Protein AF-A0A6B3HWN2-F1 (afdb_monomer_lite)

Structure (mmCIF, N/CA/C/O backbone):
data_AF-A0A6B3HWN2-F1
#
_entry.id   AF-A0A6B3HWN2-F1
#
loop_
_atom_site.group_PDB
_atom_site.id
_atom_site.type_symbol
_atom_site.label_atom_id
_atom_site.label_alt_id
_atom_site.label_comp_id
_atom_site.label_asym_id
_atom_site.label_entity_id
_atom_site.label_seq_id
_atom_site.pdbx_PDB_ins_code
_atom_site.Cartn_x
_atom_site.Cartn_y
_atom_site.Cartn_z
_atom_site.occupancy
_atom_site.B_iso_or_equiv
_atom_site.auth_seq_id
_atom_site.auth_comp_id
_atom_site.auth_asym_id
_atom_site.auth_atom_id
_atom_site.pdbx_PDB_model_num
ATOM 1 N N . GLY A 1 1 ? -20.173 4.966 -22.743 1.00 88.62 1 GLY A N 1
ATOM 2 C CA . GLY A 1 1 ? -19.925 5.858 -21.591 1.00 88.62 1 GLY A CA 1
ATOM 3 C C . GLY A 1 1 ? -19.234 5.084 -20.485 1.00 88.62 1 GLY A C 1
ATOM 4 O O . GLY A 1 1 ? -19.294 3.861 -20.506 1.00 88.62 1 GLY A O 1
ATOM 5 N N . PHE A 1 2 ? -18.563 5.760 -19.552 1.00 90.25 2 PHE A N 1
ATOM 6 C CA . PHE A 1 2 ? -17.956 5.111 -18.383 1.00 90.25 2 PHE A CA 1
ATOM 7 C C . PHE A 1 2 ? -19.047 4.612 -17.416 1.00 90.25 2 PHE A C 1
ATOM 9 O O . PHE A 1 2 ? -19.960 5.370 -17.099 1.00 90.25 2 PHE A O 1
ATOM 16 N N . VAL A 1 3 ? -18.951 3.361 -16.948 1.00 93.06 3 VAL A N 1
ATOM 17 C CA . VAL A 1 3 ? -19.887 2.771 -15.972 1.00 93.06 3 VAL A CA 1
ATOM 18 C C . VAL A 1 3 ? -19.141 2.527 -14.655 1.00 93.06 3 VAL A C 1
ATOM 20 O O . VAL A 1 3 ? -18.266 1.656 -14.608 1.00 93.06 3 VAL A O 1
ATOM 23 N N . PRO A 1 4 ? -19.441 3.284 -13.584 1.00 87.69 4 PRO A N 1
ATOM 24 C CA . PRO A 1 4 ? -18.823 3.075 -12.281 1.00 87.69 4 PRO A CA 1
ATOM 25 C C . PRO A 1 4 ? -19.167 1.692 -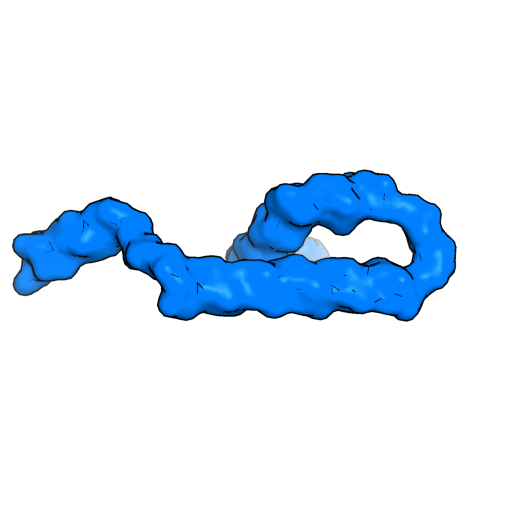11.720 1.00 87.69 4 PRO A C 1
ATOM 27 O O . PRO A 1 4 ? -20.330 1.301 -11.674 1.00 87.69 4 PRO A O 1
ATOM 30 N N . GLN A 1 5 ? -18.152 0.963 -11.253 1.00 93.31 5 GLN A N 1
ATOM 31 C CA . GLN A 1 5 ? -18.354 -0.306 -10.555 1.00 93.31 5 GLN A CA 1
ATOM 32 C C . GLN A 1 5 ? -18.634 -0.037 -9.066 1.00 93.31 5 GLN A C 1
ATOM 34 O O . GLN A 1 5 ? -17.822 0.644 -8.434 1.00 93.31 5 GLN A O 1
ATOM 39 N N . PRO A 1 6 ? -19.702 -0.596 -8.459 1.00 93.56 6 PRO A N 1
ATOM 40 C CA . PRO A 1 6 ? -20.062 -0.326 -7.059 1.00 93.56 6 PRO A CA 1
ATOM 41 C C . PRO A 1 6 ? -18.942 -0.597 -6.040 1.00 93.56 6 PRO A C 1
ATOM 43 O O . PRO A 1 6 ? -18.850 0.064 -5.012 1.00 93.56 6 PRO A O 1
ATOM 46 N N . LYS A 1 7 ? -18.0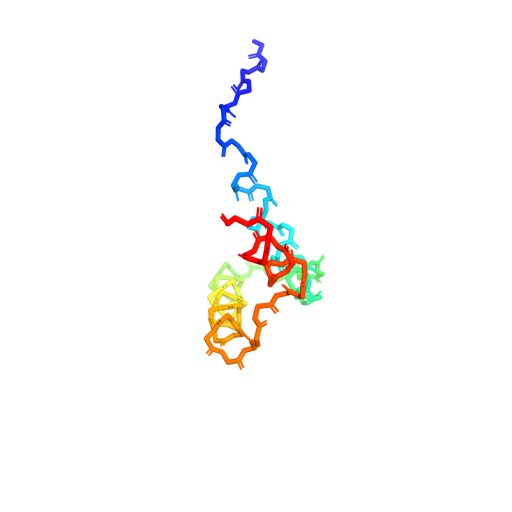60 -1.562 -6.327 1.00 95.00 7 LYS A N 1
ATOM 47 C CA . LYS A 1 7 ? -16.942 -1.966 -5.452 1.00 95.00 7 LYS A CA 1
ATOM 48 C C . LYS A 1 7 ? -15.574 -1.460 -5.923 1.00 95.00 7 LYS A C 1
ATOM 50 O O . LYS A 1 7 ? -14.547 -1.933 -5.441 1.00 95.00 7 LYS A O 1
ATOM 55 N N . ARG A 1 8 ? -15.539 -0.497 -6.852 1.00 95.12 8 ARG A N 1
ATOM 56 C CA . ARG A 1 8 ? -14.289 0.076 -7.388 1.00 95.12 8 ARG A CA 1
ATOM 57 C C . ARG A 1 8 ? -13.377 0.633 -6.289 1.00 95.12 8 ARG A C 1
ATOM 59 O O . ARG A 1 8 ? -12.160 0.518 -6.405 1.00 95.12 8 ARG A O 1
ATOM 66 N N . TRP A 1 9 ? -13.962 1.145 -5.206 1.00 95.81 9 TRP A N 1
ATOM 67 C CA . TRP A 1 9 ? -13.232 1.695 -4.061 1.00 95.81 9 TRP A CA 1
ATOM 68 C C . TRP A 1 9 ? -12.224 0.706 -3.451 1.00 95.81 9 TRP A C 1
ATOM 70 O O . TRP A 1 9 ? -11.187 1.130 -2.951 1.00 95.81 9 TRP A O 1
ATOM 80 N N . ILE A 1 10 ? -12.472 -0.610 -3.533 1.00 95.12 10 ILE A N 1
ATOM 81 C CA . ILE A 1 10 ? -11.548 -1.630 -3.009 1.00 95.12 10 ILE A CA 1
ATOM 82 C C . ILE A 1 10 ? -10.234 -1.606 -3.797 1.00 95.12 10 ILE A C 1
ATOM 84 O O . ILE A 1 10 ? -9.155 -1.622 -3.208 1.00 95.12 10 ILE A O 1
ATOM 88 N N . VAL A 1 11 ? -10.321 -1.523 -5.128 1.00 94.00 11 VAL A N 1
ATOM 89 C CA . VAL A 1 11 ? -9.150 -1.452 -6.017 1.00 94.00 11 VAL A CA 1
ATOM 90 C C . VAL A 1 11 ? -8.365 -0.171 -5.752 1.00 94.00 11 VAL A C 1
ATOM 92 O O . VAL A 1 11 ? -7.140 -0.197 -5.646 1.00 94.00 11 VAL A O 1
ATOM 95 N N . GLU A 1 12 ? -9.069 0.945 -5.583 1.00 95.38 12 GLU A N 1
ATOM 96 C CA . GLU A 1 12 ? -8.452 2.241 -5.301 1.00 95.38 12 GLU A CA 1
ATOM 97 C C . GLU A 1 12 ? -7.767 2.263 -3.931 1.00 95.38 12 GLU A C 1
ATOM 99 O O . GLU A 1 12 ? -6.650 2.765 -3.817 1.00 95.38 12 GLU A O 1
ATOM 104 N N . GLN A 1 13 ? -8.368 1.645 -2.910 1.00 94.44 13 GLN A N 1
ATOM 105 C CA . GLN A 1 13 ? -7.757 1.501 -1.589 1.00 94.44 13 GLN A CA 1
ATOM 106 C C . GLN A 1 13 ? -6.482 0.647 -1.637 1.00 94.44 13 GLN A C 1
ATOM 108 O O . GLN A 1 13 ? -5.483 0.981 -0.988 1.00 94.44 13 GLN A O 1
ATOM 113 N N . VAL A 1 14 ? -6.493 -0.452 -2.400 1.00 94.19 14 VAL A N 1
ATOM 114 C CA . VAL A 1 14 ? -5.297 -1.282 -2.606 1.00 94.19 14 VAL A CA 1
ATOM 115 C C . VAL A 1 14 ? -4.206 -0.463 -3.292 1.00 94.19 14 VAL A C 1
ATOM 117 O O . VAL A 1 14 ? -3.086 -0.413 -2.784 1.00 94.19 14 VAL A O 1
ATOM 120 N N . ASN A 1 15 ? -4.536 0.253 -4.370 1.00 93.19 15 ASN A N 1
ATOM 121 C CA . ASN A 1 15 ? -3.581 1.113 -5.069 1.00 93.19 15 ASN A CA 1
ATOM 122 C C . ASN A 1 15 ? -3.011 2.211 -4.152 1.00 93.19 15 ASN A C 1
ATOM 124 O O . ASN A 1 15 ? -1.798 2.410 -4.107 1.00 93.19 15 ASN A O 1
ATOM 128 N N . GLY A 1 16 ? -3.857 2.860 -3.348 1.00 94.44 16 GLY A N 1
ATOM 129 C CA . GLY A 1 16 ? -3.426 3.851 -2.359 1.00 94.44 16 GLY A CA 1
ATOM 130 C C . GLY A 1 16 ? -2.476 3.273 -1.306 1.00 94.44 16 GLY A C 1
ATOM 131 O O . GLY A 1 16 ? -1.499 3.916 -0.932 1.00 94.44 16 GLY A O 1
ATOM 132 N N . THR A 1 17 ? -2.694 2.026 -0.879 1.00 93.25 17 THR A N 1
ATOM 133 C CA . THR A 1 17 ? -1.794 1.350 0.072 1.00 93.25 17 THR A CA 1
ATOM 134 C C . THR A 1 17 ? -0.451 0.983 -0.568 1.00 93.25 17 THR A C 1
ATOM 136 O O . THR A 1 17 ? 0.600 1.132 0.060 1.00 93.25 17 THR A O 1
ATOM 139 N N . LEU A 1 18 ? -0.459 0.539 -1.829 1.00 93.50 18 LEU A N 1
ATOM 140 C CA . LEU A 1 18 ? 0.768 0.260 -2.580 1.00 93.50 18 LEU A CA 1
ATOM 141 C C . LEU A 1 18 ? 1.593 1.535 -2.807 1.00 93.50 18 LEU A C 1
ATOM 143 O O . LEU A 1 18 ? 2.813 1.494 -2.673 1.00 93.50 18 LEU A O 1
ATOM 147 N N . MET A 1 19 ? 0.950 2.682 -3.048 1.00 93.44 19 MET A N 1
ATOM 148 C CA . MET A 1 19 ? 1.629 3.973 -3.232 1.00 93.44 19 MET A CA 1
ATOM 149 C C . MET A 1 19 ? 2.438 4.441 -2.012 1.00 93.44 19 MET A C 1
ATOM 151 O O . MET A 1 19 ? 3.412 5.176 -2.181 1.00 93.44 19 MET A O 1
ATOM 155 N N . LEU A 1 20 ? 2.106 3.985 -0.797 1.00 91.81 20 LEU A N 1
ATOM 156 C CA . LEU A 1 20 ? 2.907 4.267 0.405 1.00 91.81 20 LEU A CA 1
ATOM 157 C C . LEU A 1 20 ? 4.322 3.672 0.313 1.00 91.81 20 LEU A C 1
ATOM 159 O O . LEU A 1 20 ? 5.267 4.175 0.923 1.00 91.81 20 LEU A O 1
ATOM 163 N N . HIS A 1 21 ? 4.498 2.630 -0.499 1.00 90.88 21 HIS A N 1
ATOM 164 C CA . HIS A 1 21 ? 5.796 2.039 -0.776 1.00 90.88 21 HIS A CA 1
ATOM 165 C C . HIS A 1 21 ? 6.479 2.859 -1.873 1.00 90.88 21 HIS A C 1
ATOM 167 O O . HIS A 1 21 ? 6.354 2.562 -3.058 1.00 90.88 21 HIS A O 1
ATOM 173 N N . ARG A 1 22 ? 7.235 3.895 -1.471 1.00 89.00 22 ARG A N 1
ATOM 174 C CA . ARG A 1 22 ? 7.870 4.898 -2.362 1.00 89.00 22 ARG A CA 1
ATOM 175 C C . ARG A 1 22 ? 8.562 4.328 -3.604 1.00 89.00 22 ARG A C 1
ATOM 177 O O . ARG A 1 22 ? 8.633 5.020 -4.616 1.00 89.00 22 ARG A O 1
ATOM 184 N N . ARG A 1 23 ? 9.098 3.105 -3.516 1.00 89.75 23 ARG A N 1
ATOM 185 C CA . ARG A 1 23 ? 9.717 2.409 -4.648 1.00 89.75 23 ARG A CA 1
ATOM 186 C C . ARG A 1 23 ? 8.705 2.123 -5.755 1.00 89.75 23 ARG A C 1
ATOM 188 O O . ARG A 1 23 ? 8.988 2.499 -6.878 1.00 89.75 23 ARG A O 1
ATOM 195 N N . LEU A 1 24 ? 7.538 1.559 -5.434 1.00 89.56 24 LEU A N 1
ATOM 196 C CA . LEU A 1 24 ? 6.476 1.255 -6.405 1.00 89.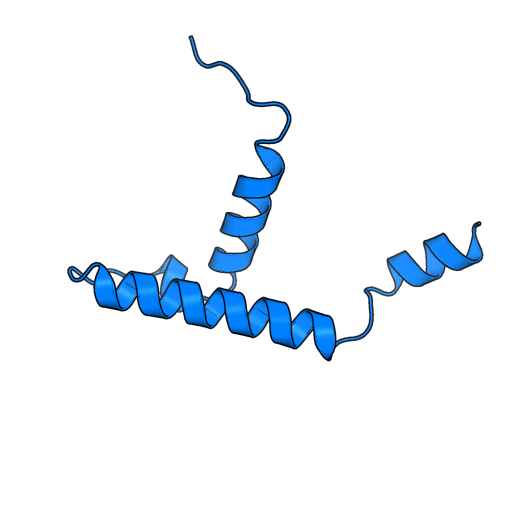56 24 LEU A CA 1
ATOM 197 C C . LEU A 1 24 ? 5.957 2.516 -7.107 1.00 89.56 24 LEU A C 1
ATOM 199 O O . LEU A 1 24 ? 5.689 2.494 -8.300 1.00 89.56 24 LEU A O 1
ATOM 203 N N . ALA A 1 25 ? 5.867 3.640 -6.391 1.00 90.19 25 ALA A N 1
ATOM 204 C CA . ALA A 1 25 ? 5.407 4.906 -6.964 1.00 90.19 25 ALA A CA 1
ATOM 205 C C . ALA A 1 25 ? 6.423 5.582 -7.908 1.00 90.19 25 ALA A C 1
ATOM 207 O O . ALA A 1 25 ? 6.070 6.526 -8.610 1.00 90.19 25 ALA A O 1
ATOM 208 N N . ARG A 1 26 ? 7.696 5.164 -7.887 1.00 88.50 26 ARG A N 1
ATOM 209 C CA . ARG A 1 26 ? 8.801 5.783 -8.649 1.00 88.50 26 ARG A CA 1
ATOM 210 C C . ARG A 1 26 ? 9.606 4.759 -9.445 1.00 88.50 26 ARG A C 1
ATOM 212 O O . ARG A 1 26 ? 10.761 5.001 -9.790 1.00 88.50 26 ARG A O 1
ATOM 219 N N . GLU A 1 27 ? 9.034 3.585 -9.649 1.00 86.25 27 GLU A N 1
ATOM 220 C CA . GLU A 1 27 ? 9.689 2.492 -10.337 1.00 86.25 27 GLU A CA 1
ATOM 221 C C . GLU A 1 27 ? 9.575 2.678 -11.849 1.00 86.25 27 GLU A C 1
ATOM 223 O O . GLU A 1 27 ? 8.481 2.833 -12.379 1.00 86.25 27 GLU A O 1
ATOM 228 N N . TYR A 1 28 ? 10.717 2.623 -12.530 1.00 85.81 28 TYR A N 1
ATOM 229 C CA . TYR A 1 28 ? 10.821 2.662 -13.992 1.00 85.81 28 TYR A CA 1
ATOM 230 C C . TYR A 1 28 ? 11.490 1.393 -14.530 1.00 85.81 28 TYR A C 1
ATOM 232 O O . TYR A 1 28 ? 12.219 1.432 -15.516 1.00 85.81 28 TYR A O 1
ATOM 240 N N . ASP A 1 29 ? 11.318 0.271 -13.829 1.00 84.25 29 ASP A N 1
ATOM 241 C CA . ASP A 1 29 ? 11.897 -0.994 -14.265 1.00 84.25 29 ASP A CA 1
ATOM 242 C C . ASP A 1 29 ? 11.207 -1.462 -15.552 1.00 84.25 29 ASP A C 1
ATOM 244 O O . ASP A 1 29 ? 9.982 -1.447 -15.657 1.00 84.25 29 ASP A O 1
ATOM 248 N N . HIS A 1 30 ? 11.994 -1.875 -16.541 1.00 87.75 30 HIS A N 1
ATOM 249 C CA . HIS A 1 30 ? 11.465 -2.392 -17.803 1.00 87.75 30 HIS A CA 1
ATOM 250 C C . HIS A 1 30 ? 11.080 -3.871 -17.704 1.00 87.75 30 HIS A C 1
ATOM 252 O O . HIS A 1 30 ? 10.435 -4.401 -18.610 1.00 87.75 30 HIS A O 1
ATOM 258 N N . ARG A 1 31 ? 11.479 -4.554 -16.620 1.00 92.25 31 ARG A N 1
ATOM 259 C CA . ARG A 1 31 ? 11.182 -5.970 -16.406 1.00 92.25 31 ARG A CA 1
ATOM 260 C C . ARG A 1 31 ? 9.959 -6.140 -15.500 1.00 92.25 31 ARG A C 1
ATOM 262 O O . ARG A 1 31 ? 10.049 -5.829 -14.310 1.00 92.25 31 ARG A O 1
ATOM 269 N N . PRO A 1 32 ? 8.852 -6.715 -16.007 1.00 90.06 32 PRO A N 1
ATOM 270 C CA . PRO A 1 32 ? 7.633 -6.881 -15.218 1.00 90.06 32 PRO A CA 1
ATOM 271 C C . PRO A 1 32 ? 7.827 -7.796 -13.999 1.00 90.06 32 PRO A C 1
ATOM 273 O O . PRO A 1 32 ? 7.171 -7.591 -12.980 1.00 90.06 32 PRO A O 1
ATOM 276 N N . ASP A 1 33 ? 8.763 -8.750 -14.051 1.00 93.75 33 ASP A N 1
ATOM 277 C CA . ASP A 1 33 ? 9.051 -9.668 -12.937 1.00 93.75 33 ASP A CA 1
ATOM 278 C C . ASP A 1 33 ? 9.549 -8.934 -11.682 1.00 93.75 33 ASP A C 1
ATOM 280 O O . ASP A 1 33 ? 9.185 -9.276 -10.549 1.00 93.75 33 ASP A O 1
ATOM 284 N N . THR A 1 34 ? 10.364 -7.889 -11.867 1.00 91.38 34 THR A N 1
ATOM 285 C CA . THR A 1 34 ? 10.878 -7.095 -10.747 1.00 91.38 34 THR A CA 1
ATOM 286 C C . THR A 1 34 ? 9.759 -6.278 -10.111 1.00 91.38 34 THR A C 1
ATOM 288 O O .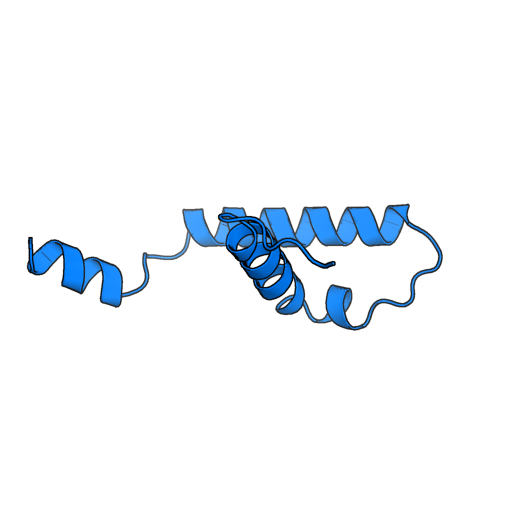 THR A 1 34 ? 9.655 -6.217 -8.881 1.00 91.38 34 THR A O 1
ATOM 291 N N . SER A 1 35 ? 8.893 -5.691 -10.939 1.00 89.62 35 SER A N 1
ATOM 292 C CA . SER A 1 35 ? 7.731 -4.933 -10.479 1.00 89.62 35 SER A CA 1
ATOM 293 C C . SER A 1 35 ? 6.739 -5.827 -9.741 1.00 89.62 35 SER A C 1
ATOM 295 O O . SER A 1 35 ? 6.309 -5.488 -8.638 1.00 89.62 35 SER A O 1
ATOM 297 N N . ALA A 1 36 ? 6.453 -7.021 -10.272 1.00 93.81 36 ALA A N 1
ATOM 298 C CA . ALA A 1 36 ? 5.613 -8.015 -9.605 1.00 93.81 36 ALA A CA 1
ATOM 299 C C . ALA A 1 36 ? 6.175 -8.392 -8.225 1.00 93.81 36 ALA A C 1
ATOM 301 O O . ALA A 1 36 ? 5.451 -8.375 -7.229 1.00 93.81 36 ALA A O 1
ATOM 302 N N . SER A 1 37 ? 7.485 -8.634 -8.136 1.00 94.19 37 SER A N 1
ATOM 303 C CA . SER A 1 37 ? 8.160 -8.940 -6.867 1.00 94.19 37 SER A CA 1
ATOM 304 C C . SER A 1 37 ? 7.985 -7.831 -5.822 1.00 94.19 37 SER A C 1
ATOM 306 O O . SER A 1 37 ? 7.767 -8.111 -4.641 1.00 94.19 37 SER A O 1
ATOM 308 N N . ARG A 1 38 ? 8.019 -6.558 -6.238 1.00 93.19 38 ARG A N 1
ATOM 309 C CA . ARG A 1 38 ? 7.802 -5.413 -5.336 1.00 93.19 38 ARG A CA 1
ATOM 310 C C . ARG A 1 38 ? 6.352 -5.297 -4.875 1.00 93.19 38 ARG A C 1
ATOM 312 O O . ARG A 1 38 ? 6.125 -4.966 -3.711 1.00 93.19 38 ARG A O 1
ATOM 319 N N . VAL A 1 39 ? 5.385 -5.610 -5.738 1.00 94.00 39 VAL A N 1
ATOM 320 C CA . VAL A 1 39 ? 3.962 -5.673 -5.362 1.00 94.00 39 VAL A CA 1
ATOM 321 C C . VAL A 1 39 ? 3.725 -6.768 -4.320 1.00 94.00 39 VAL A C 1
ATOM 323 O O . VAL A 1 39 ? 3.054 -6.517 -3.315 1.00 94.00 39 VAL A O 1
ATOM 326 N N . TYR A 1 40 ? 4.322 -7.952 -4.500 1.00 95.75 40 TYR A N 1
ATOM 327 C CA . TYR A 1 40 ? 4.248 -9.025 -3.504 1.00 95.75 40 TYR A CA 1
ATOM 328 C C . TYR A 1 40 ? 4.869 -8.606 -2.173 1.00 95.75 40 TYR A C 1
ATOM 330 O O . TYR A 1 40 ? 4.239 -8.775 -1.130 1.00 95.75 40 TYR A O 1
ATOM 338 N N . TRP A 1 41 ? 6.052 -7.988 -2.201 1.00 95.75 41 TRP A N 1
ATOM 339 C CA . TRP A 1 41 ? 6.708 -7.499 -0.989 1.00 95.75 41 TRP A CA 1
ATOM 340 C C . TRP A 1 41 ? 5.837 -6.488 -0.231 1.00 95.75 41 TRP A C 1
ATOM 342 O O . TRP A 1 41 ? 5.630 -6.632 0.972 1.00 95.75 41 TRP A O 1
ATOM 352 N N . ALA A 1 42 ? 5.266 -5.502 -0.931 1.00 95.44 42 ALA A N 1
ATOM 353 C CA . ALA A 1 42 ? 4.390 -4.497 -0.325 1.00 95.44 42 ALA A CA 1
ATOM 354 C C . ALA A 1 42 ? 3.106 -5.110 0.259 1.00 95.44 42 ALA A C 1
ATOM 356 O O . ALA A 1 42 ? 2.630 -4.703 1.323 1.00 95.44 42 ALA A O 1
ATOM 357 N N . SER A 1 43 ? 2.559 -6.122 -0.416 1.00 95.69 43 SER A N 1
ATOM 358 C CA . SER A 1 43 ? 1.391 -6.867 0.059 1.00 95.69 43 SER A CA 1
ATOM 359 C C . SER A 1 43 ? 1.706 -7.637 1.343 1.00 95.69 43 SER A C 1
ATOM 361 O O . SER A 1 43 ? 0.937 -7.555 2.301 1.00 95.69 43 SER A O 1
ATOM 363 N N . ILE A 1 44 ? 2.856 -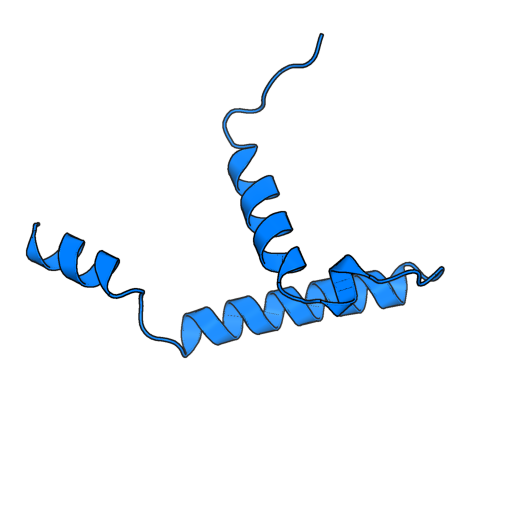8.320 1.393 1.00 96.56 44 ILE A N 1
ATOM 364 C CA . ILE A 1 44 ? 3.345 -9.018 2.591 1.00 96.56 44 ILE A CA 1
ATOM 365 C C . ILE A 1 44 ? 3.540 -8.026 3.735 1.00 96.56 44 ILE A C 1
ATOM 367 O O . ILE A 1 44 ? 2.993 -8.243 4.808 1.00 96.56 44 ILE A O 1
ATOM 371 N N . ALA A 1 45 ? 4.233 -6.909 3.503 1.00 94.38 45 ALA A N 1
ATOM 372 C CA . ALA A 1 45 ? 4.459 -5.894 4.528 1.00 94.38 45 ALA A CA 1
ATOM 373 C C . ALA A 1 45 ? 3.141 -5.362 5.117 1.00 94.38 45 ALA A C 1
ATOM 375 O O . ALA A 1 45 ? 3.008 -5.252 6.333 1.00 94.38 45 ALA A O 1
ATOM 376 N N . ASN A 1 46 ? 2.135 -5.095 4.277 1.00 92.94 46 ASN A N 1
ATOM 377 C CA . ASN A 1 46 ? 0.811 -4.669 4.734 1.00 92.94 46 ASN A CA 1
ATOM 378 C C . ASN A 1 46 ? 0.097 -5.752 5.563 1.00 92.94 46 ASN A C 1
ATOM 380 O O . ASN A 1 46 ? -0.495 -5.438 6.594 1.00 92.94 46 ASN A O 1
ATOM 384 N N . MET A 1 47 ? 0.155 -7.019 5.141 1.00 94.31 47 MET A N 1
ATOM 385 C CA . MET A 1 47 ? -0.430 -8.129 5.903 1.00 94.31 47 MET A CA 1
ATOM 386 C C . MET A 1 47 ? 0.273 -8.323 7.247 1.00 94.31 47 MET A C 1
ATOM 388 O O . MET A 1 47 ? -0.402 -8.374 8.270 1.00 94.31 47 MET A O 1
ATOM 392 N N . THR A 1 48 ? 1.608 -8.343 7.263 1.00 96.06 48 THR A N 1
ATOM 393 C CA . THR A 1 48 ? 2.408 -8.418 8.492 1.00 96.06 48 THR A CA 1
ATOM 394 C C . THR A 1 48 ? 2.040 -7.287 9.438 1.00 96.06 48 THR A C 1
ATOM 396 O O . THR A 1 48 ? 1.736 -7.535 10.598 1.00 96.06 48 THR A O 1
ATOM 399 N N . ARG A 1 49 ? 1.954 -6.056 8.924 1.00 91.94 49 ARG A N 1
ATOM 400 C CA . ARG A 1 49 ? 1.574 -4.882 9.708 1.00 91.94 49 ARG A CA 1
ATOM 401 C C . ARG A 1 49 ? 0.213 -5.038 10.379 1.00 91.94 49 ARG A C 1
ATOM 403 O O . ARG A 1 49 ? 0.074 -4.718 11.547 1.00 91.94 49 ARG A O 1
ATOM 410 N N . ARG A 1 50 ? -0.785 -5.564 9.667 1.00 90.81 50 ARG A N 1
ATOM 411 C CA . ARG A 1 50 ? -2.125 -5.814 10.228 1.00 90.81 50 ARG A CA 1
ATOM 412 C C . ARG A 1 50 ? -2.139 -6.891 11.311 1.00 90.81 50 ARG A C 1
ATOM 414 O O . ARG A 1 50 ? -3.046 -6.881 12.130 1.00 90.81 50 ARG A O 1
ATOM 421 N N . LEU A 1 51 ? -1.193 -7.828 11.270 1.00 94.69 51 LEU A N 1
ATOM 422 C CA . LEU A 1 51 ? -1.065 -8.883 12.273 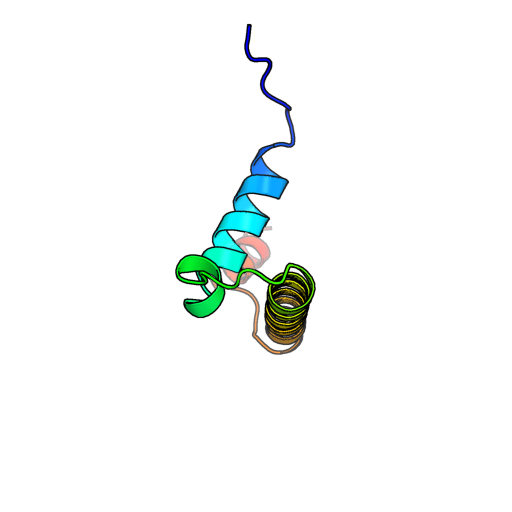1.00 94.69 51 LEU A CA 1
ATOM 423 C C . LEU A 1 51 ? -0.317 -8.408 13.523 1.00 94.69 51 LEU A C 1
ATOM 425 O O . LEU A 1 51 ? -0.557 -8.941 14.600 1.00 94.69 51 LEU A O 1
ATOM 429 N N . THR A 1 52 ? 0.597 -7.443 13.384 1.00 95.81 52 THR A N 1
ATOM 430 C CA . THR A 1 52 ? 1.481 -7.011 14.477 1.00 95.81 52 THR A CA 1
ATOM 431 C C . THR A 1 52 ? 1.117 -5.659 15.082 1.00 95.81 52 THR A C 1
ATOM 433 O O . THR A 1 52 ? 1.434 -5.420 16.243 1.00 95.81 52 THR A O 1
ATOM 436 N N . GLU A 1 53 ? 0.515 -4.748 14.313 1.00 92.31 53 GLU A N 1
ATOM 437 C CA . GLU A 1 53 ? 0.120 -3.424 14.801 1.00 92.31 53 GLU A CA 1
ATOM 438 C C . GLU A 1 53 ? -1.291 -3.464 15.402 1.00 92.31 53 GLU A C 1
ATOM 440 O O . GLU A 1 53 ? -2.188 -4.086 14.820 1.00 92.31 53 GLU A O 1
ATOM 445 N N . PRO A 1 54 ? -1.517 -2.775 16.537 1.00 87.94 54 PRO A N 1
ATOM 446 C CA . PRO A 1 54 ? -2.849 -2.638 17.104 1.00 87.94 54 PRO A CA 1
ATOM 447 C C . PRO A 1 54 ? -3.789 -1.931 16.123 1.00 87.94 54 PRO A C 1
ATOM 449 O O . PRO A 1 54 ? -3.370 -1.162 15.248 1.00 87.94 54 PRO A O 1
ATOM 452 N N . ALA A 1 55 ? -5.087 -2.193 16.275 1.00 84.69 55 ALA A N 1
ATOM 453 C CA . ALA A 1 55 ? -6.104 -1.497 15.509 1.00 84.69 55 ALA A CA 1
ATOM 454 C C . ALA A 1 55 ? -5.981 0.029 15.711 1.00 84.69 55 ALA A C 1
ATOM 456 O O . ALA A 1 55 ? -5.550 0.490 16.767 1.00 84.69 55 ALA A O 1
ATOM 457 N N . PRO A 1 56 ? -6.343 0.843 14.703 1.00 86.00 56 PRO A N 1
ATOM 458 C CA . PRO A 1 56 ? -6.433 2.282 14.894 1.00 86.00 56 PRO A CA 1
ATOM 459 C C . PRO A 1 56 ? -7.377 2.609 16.056 1.00 86.00 56 PRO A C 1
ATOM 461 O O . PRO A 1 56 ? -8.476 2.066 16.104 1.00 86.00 56 PRO A O 1
ATOM 464 N N . THR A 1 57 ? -6.998 3.559 16.910 1.00 85.56 57 THR A N 1
ATOM 465 C CA . THR A 1 57 ? -7.731 3.929 18.139 1.00 85.56 57 THR A CA 1
ATOM 466 C C . THR A 1 57 ? -9.191 4.341 17.918 1.00 85.56 57 THR A C 1
ATOM 468 O O . THR A 1 57 ? -10.014 4.248 18.823 1.00 85.56 57 THR A O 1
ATOM 471 N N . TRP A 1 58 ? -9.555 4.779 16.708 1.00 87.69 58 TRP A N 1
ATOM 472 C CA . TRP A 1 58 ? -10.948 5.076 16.360 1.00 87.69 58 TRP A CA 1
ATOM 473 C C . TRP A 1 58 ? -11.833 3.824 16.272 1.00 87.69 58 TRP A C 1
ATOM 475 O O . TRP A 1 58 ? -13.051 3.945 16.369 1.00 87.69 58 TRP A O 1
ATOM 485 N N . ARG A 1 59 ? -11.249 2.634 16.074 1.00 80.38 59 ARG A N 1
ATOM 486 C CA . ARG A 1 59 ? -11.988 1.365 16.116 1.00 80.38 59 ARG A CA 1
ATOM 487 C C . ARG A 1 59 ? -12.362 1.004 17.543 1.00 80.38 59 ARG A C 1
ATOM 489 O O . ARG A 1 59 ? -13.522 0.699 17.775 1.00 80.38 59 ARG A O 1
ATOM 496 N N . ASP A 1 60 ? -11.441 1.170 18.486 1.00 81.56 60 ASP A N 1
ATOM 497 C CA . ASP A 1 60 ? -11.714 0.966 19.914 1.00 81.56 60 ASP A CA 1
ATOM 498 C C . ASP A 1 60 ? -12.838 1.904 20.396 1.00 81.56 60 ASP A C 1
ATOM 500 O O . ASP A 1 60 ? -13.718 1.512 21.156 1.00 81.56 60 ASP A O 1
ATOM 504 N N . ALA A 1 61 ? -12.874 3.142 19.887 1.00 80.62 61 ALA A N 1
ATOM 505 C CA . ALA A 1 61 ? -13.956 4.085 20.172 1.00 80.62 61 ALA A CA 1
ATOM 506 C C . ALA A 1 61 ? -15.327 3.641 19.619 1.00 80.62 61 ALA A C 1
ATOM 508 O O . ALA A 1 61 ? -16.352 3.957 20.219 1.00 80.62 61 ALA A O 1
ATOM 509 N N . LEU A 1 62 ? -15.359 2.915 18.493 1.00 79.56 62 LEU A N 1
ATOM 510 C CA . LEU A 1 62 ? -16.586 2.333 17.936 1.00 79.56 62 LEU A CA 1
ATOM 511 C C . LEU A 1 62 ? -17.071 1.146 18.783 1.00 79.56 62 LEU A C 1
ATOM 513 O O . LEU A 1 62 ? -18.272 0.995 18.998 1.00 79.56 62 LEU A O 1
ATOM 517 N N . GLU A 1 63 ? -16.138 0.335 19.285 1.00 76.75 63 GLU A N 1
ATOM 518 C CA . GLU A 1 63 ? -16.427 -0.809 20.157 1.00 76.75 63 GLU A CA 1
ATOM 519 C C . GLU A 1 63 ? -16.973 -0.372 21.521 1.00 76.75 63 GLU A C 1
ATOM 521 O O . GLU A 1 63 ? -17.883 -1.006 22.037 1.00 76.75 63 GLU A O 1
ATOM 526 N N . LEU A 1 64 ? -16.493 0.745 22.075 1.00 82.56 64 LEU A N 1
ATOM 527 C CA . LEU A 1 64 ? -17.033 1.327 23.314 1.00 82.56 64 LEU A CA 1
ATOM 528 C C . LEU A 1 64 ? -18.411 1.991 23.140 1.00 82.56 64 LEU A C 1
ATOM 530 O O . LEU A 1 64 ? -19.095 2.245 24.130 1.00 82.56 64 LEU A O 1
ATOM 534 N N . ALA A 1 65 ? -18.796 2.321 21.905 1.00 74.88 65 ALA A N 1
ATOM 535 C CA . ALA A 1 65 ? -20.067 2.968 21.581 1.00 74.88 65 ALA A CA 1
ATOM 536 C C . ALA A 1 65 ? -21.195 1.977 21.226 1.00 74.88 65 ALA A C 1
ATOM 538 O O . ALA A 1 65 ? -22.322 2.420 20.991 1.00 74.88 65 ALA A O 1
ATOM 539 N N . THR A 1 66 ? -20.889 0.675 21.156 1.00 69.12 66 THR A N 1
ATOM 540 C CA . THR A 1 66 ? -21.822 -0.414 20.816 1.00 69.12 66 THR A CA 1
ATOM 541 C C . THR A 1 66 ? -22.185 -1.211 22.062 1.00 69.12 66 THR A C 1
ATOM 543 O O . THR A 1 66 ? -23.383 -1.537 22.213 1.00 69.12 66 THR A O 1
#

Foldseek 3Di:
DDDDDPCVVVVVVLVVQLVVVVCLVPPPDPDVVVNVVSSVVSVVVVVVCVVPPDDDVVVVVVVVVD

Secondary structure (DSSP, 8-state):
-----TTHHHHHHHHHHHHTSTTGGG---S-HHHHHHHHHHHHHHHHHHHHHSPPPHHHHHHHTT-

pLDDT: mean 90.29, std 5.64, range [69.12, 96.56]

Radius of gyration: 16.26 Å; chains: 1; bounding box: 34×16×45 Å

Sequence (66 aa):
GFVPQPKRWIVEQVNGTLMLHRRLAREYDHRPDTSASRVYWASIANMTRRLTEPAPTWRDALELAT